Protein AF-A0A9E4RYV0-F1 (afdb_monomer_lite)

Sequence (103 aa):
IFPLIPVRLLIIIGNALGSLAFVGSALYSVWSLWRRDVPRQLTIGVLLIGVGGLVAATAHSIGALGGPGLFRVSELAAISLIFGGYVLSTFFVRSSSMATQPT

pLDDT: mean 78.02, std 8.99, range [49.94, 89.38]

Radius of gyration: 17.99 Å; chains: 1; bounding box: 47×34×50 Å

Foldseek 3Di:
DDDPDDVVVVVVVCLVVVLCVLLVVLVVVLVVCVVPVNDPLQSQLSNLLNVLVNLVSVLVVVVVVDPDPSSVVSNVSSVCSNVSSVVSNVVSVVVVVVVPDDD

Structure (mmCIF, N/CA/C/O backbone):
data_AF-A0A9E4RYV0-F1
#
_entry.id   AF-A0A9E4RYV0-F1
#
loop_
_atom_site.group_PDB
_atom_site.id
_atom_site.type_symbol
_atom_site.label_atom_id
_atom_site.label_alt_id
_atom_site.label_comp_id
_atom_site.label_asym_id
_atom_site.label_entity_id
_atom_site.label_seq_id
_atom_site.pdbx_PDB_ins_code
_atom_site.Cartn_x
_atom_site.Cartn_y
_atom_site.Cartn_z
_atom_site.occupancy
_atom_site.B_iso_or_equiv
_atom_site.auth_seq_id
_atom_site.auth_comp_id
_atom_site.auth_asym_id
_atom_site.auth_atom_id
_atom_site.pdbx_PDB_model_num
ATOM 1 N N . ILE A 1 1 ? 14.965 24.030 -27.527 1.00 49.94 1 ILE A N 1
ATOM 2 C CA . ILE A 1 1 ? 15.899 23.065 -26.898 1.00 49.94 1 ILE A CA 1
ATOM 3 C C . ILE A 1 1 ? 15.430 22.919 -25.460 1.00 49.94 1 ILE A C 1
ATOM 5 O O . ILE A 1 1 ? 15.540 23.883 -24.721 1.00 49.94 1 ILE A O 1
ATOM 9 N N . PHE A 1 2 ? 14.787 21.808 -25.098 1.00 57.91 2 PHE A N 1
ATOM 10 C CA . PHE A 1 2 ? 14.378 21.547 -23.713 1.00 57.91 2 PHE A CA 1
ATOM 11 C C . PHE A 1 2 ? 15.398 20.599 -23.073 1.00 57.91 2 PHE A C 1
ATOM 13 O O . PHE A 1 2 ? 15.355 19.408 -23.374 1.00 57.91 2 PHE A O 1
ATOM 20 N N . PRO A 1 3 ? 16.286 21.069 -22.182 1.00 71.44 3 PRO A N 1
ATOM 21 C CA . PRO A 1 3 ? 16.996 20.178 -21.286 1.00 71.44 3 PRO A CA 1
ATOM 22 C C . PRO A 1 3 ? 16.739 20.649 -19.856 1.00 71.44 3 PRO A C 1
ATOM 24 O O . PRO A 1 3 ? 17.524 21.396 -19.288 1.00 71.44 3 PRO A O 1
ATOM 27 N N . LEU A 1 4 ? 15.604 20.264 -19.279 1.00 62.03 4 LEU A N 1
ATOM 28 C CA . LEU A 1 4 ? 15.269 20.626 -17.898 1.00 62.03 4 LEU A CA 1
ATOM 29 C C . LEU A 1 4 ? 14.792 19.408 -17.113 1.00 62.03 4 LEU A C 1
ATOM 31 O O . LEU A 1 4 ? 13.862 19.515 -16.338 1.00 62.03 4 LEU A O 1
ATOM 35 N N . ILE A 1 5 ? 15.479 18.272 -17.282 1.00 63.12 5 ILE A N 1
ATOM 36 C CA . ILE A 1 5 ? 15.178 16.944 -16.717 1.00 63.12 5 ILE A CA 1
ATOM 37 C C . ILE A 1 5 ? 14.361 16.093 -17.706 1.00 63.12 5 ILE A C 1
ATOM 39 O O . ILE A 1 5 ? 13.247 16.463 -18.079 1.00 63.12 5 ILE A O 1
ATOM 43 N N . PRO A 1 6 ? 14.885 14.936 -18.157 1.00 82.44 6 PRO A N 1
ATOM 44 C CA . PRO A 1 6 ? 14.089 14.011 -18.949 1.00 82.44 6 PRO A CA 1
ATOM 45 C C . PRO A 1 6 ? 12.876 13.584 -18.120 1.00 82.44 6 PRO A C 1
ATOM 47 O O . PRO A 1 6 ? 13.041 13.158 -16.982 1.00 82.44 6 PRO A O 1
ATOM 50 N N . VAL A 1 7 ? 11.665 13.655 -18.685 1.00 79.19 7 VAL A N 1
ATOM 51 C CA . VAL A 1 7 ? 10.397 13.250 -18.030 1.00 79.19 7 VAL A CA 1
ATOM 52 C C . VAL A 1 7 ? 10.521 11.890 -17.331 1.00 79.19 7 VAL A C 1
ATOM 54 O O . VAL A 1 7 ? 9.996 11.681 -16.241 1.00 79.19 7 VAL A O 1
ATOM 57 N N . ARG A 1 8 ? 11.310 10.984 -17.912 1.00 76.81 8 ARG A N 1
ATOM 58 C CA . ARG A 1 8 ? 11.653 9.681 -17.337 1.00 76.81 8 ARG A CA 1
ATOM 59 C C . ARG A 1 8 ? 12.315 9.774 -15.951 1.00 76.81 8 ARG A C 1
ATOM 61 O O . ARG A 1 8 ? 11.982 8.975 -15.087 1.00 76.81 8 ARG A O 1
ATOM 68 N N . LEU A 1 9 ? 13.206 10.736 -15.713 1.00 79.19 9 LEU A N 1
ATOM 69 C CA . LEU A 1 9 ? 13.850 10.943 -14.412 1.00 79.19 9 LEU A CA 1
ATOM 70 C C . LEU A 1 9 ? 12.844 11.429 -13.358 1.00 79.19 9 LEU A C 1
ATOM 72 O O . LEU A 1 9 ? 12.865 10.941 -12.234 1.00 79.19 9 LEU A O 1
ATOM 76 N N . LEU A 1 10 ? 11.926 12.328 -13.733 1.00 82.81 10 LEU A N 1
ATOM 77 C CA . LEU A 1 10 ? 10.849 12.782 -12.846 1.00 82.81 10 LEU A CA 1
ATOM 78 C C . LEU A 1 10 ? 9.943 11.612 -12.433 1.00 82.81 10 LEU A C 1
ATOM 80 O O . LEU A 1 10 ? 9.614 11.478 -11.259 1.00 82.81 10 LEU A O 1
ATOM 84 N N . ILE A 1 11 ? 9.595 10.736 -13.382 1.00 80.56 11 ILE A N 1
ATOM 85 C CA . ILE A 1 11 ? 8.795 9.529 -13.121 1.00 80.56 11 ILE A CA 1
ATOM 86 C C . ILE A 1 11 ? 9.520 8.591 -12.149 1.00 80.56 11 ILE A C 1
ATOM 88 O O . ILE A 1 11 ? 8.900 8.079 -11.217 1.00 80.56 11 ILE A O 1
ATOM 92 N N . ILE A 1 12 ? 10.825 8.370 -12.341 1.00 79.19 12 ILE A N 1
ATOM 93 C CA . ILE A 1 12 ? 11.627 7.497 -11.471 1.00 79.19 12 ILE A CA 1
ATOM 94 C C . ILE A 1 12 ? 11.704 8.073 -10.052 1.00 79.19 12 ILE A C 1
ATOM 96 O O . ILE A 1 12 ? 11.407 7.367 -9.089 1.00 79.19 12 ILE A O 1
ATOM 100 N N . ILE A 1 13 ? 12.054 9.356 -9.914 1.00 83.62 13 ILE A N 1
ATOM 101 C CA . ILE A 1 13 ? 12.167 10.024 -8.609 1.00 83.62 13 ILE A CA 1
ATOM 102 C C . ILE A 1 13 ? 10.805 10.060 -7.907 1.00 83.62 13 ILE A C 1
ATOM 104 O O . ILE A 1 13 ? 10.721 9.747 -6.722 1.00 83.62 13 ILE A O 1
ATOM 108 N N . GLY A 1 14 ? 9.731 10.378 -8.635 1.00 84.38 14 GLY A N 1
ATOM 109 C CA . GLY A 1 14 ? 8.370 10.397 -8.102 1.00 84.38 14 GLY A CA 1
ATOM 110 C C . GLY A 1 14 ? 7.919 9.031 -7.584 1.00 84.38 14 GLY A C 1
ATOM 111 O O . GLY A 1 14 ? 7.391 8.948 -6.478 1.00 84.38 14 GLY A O 1
ATOM 112 N N . ASN A 1 15 ? 8.189 7.949 -8.321 1.00 80.12 15 ASN A N 1
ATOM 113 C CA . ASN A 1 15 ? 7.884 6.590 -7.862 1.00 80.12 15 ASN A CA 1
ATOM 114 C C . ASN A 1 15 ? 8.716 6.185 -6.640 1.00 80.12 15 ASN A C 1
ATOM 116 O O . ASN A 1 15 ? 8.180 5.574 -5.716 1.00 80.12 15 ASN A O 1
ATOM 120 N N . ALA A 1 16 ? 10.003 6.540 -6.602 1.00 79.06 16 ALA A N 1
ATOM 121 C CA . ALA A 1 16 ? 10.869 6.243 -5.464 1.00 79.06 16 ALA A CA 1
ATOM 122 C C . ALA A 1 16 ? 10.409 6.981 -4.196 1.00 79.06 16 ALA A C 1
ATOM 124 O O . ALA A 1 16 ? 10.239 6.361 -3.146 1.00 79.06 16 ALA A O 1
ATOM 125 N N . LEU A 1 17 ? 10.142 8.287 -4.302 1.00 86.19 17 LEU A N 1
ATOM 126 C CA . LEU A 1 17 ? 9.634 9.098 -3.193 1.00 86.19 17 LEU A CA 1
ATOM 127 C C . LEU A 1 17 ? 8.235 8.653 -2.759 1.00 86.19 17 LEU A C 1
ATOM 129 O O . LEU A 1 17 ? 7.988 8.528 -1.563 1.00 86.19 17 LEU A O 1
ATOM 133 N N . GLY A 1 18 ? 7.343 8.363 -3.709 1.00 81.00 18 GLY A N 1
ATOM 134 C CA . GLY A 1 18 ? 6.002 7.848 -3.431 1.00 81.00 18 GLY A CA 1
ATOM 135 C C . GLY A 1 18 ? 6.037 6.501 -2.712 1.00 81.00 18 GLY A C 1
ATOM 136 O O . GLY A 1 18 ? 5.334 6.319 -1.723 1.00 81.00 18 GLY A O 1
ATOM 137 N N . SER A 1 19 ? 6.916 5.591 -3.138 1.00 80.19 19 SER A N 1
ATOM 138 C CA . SER A 1 19 ? 7.111 4.292 -2.484 1.00 80.19 19 SER A CA 1
ATOM 139 C C . SER A 1 19 ? 7.677 4.454 -1.073 1.00 80.19 19 SER A C 1
ATOM 141 O O . SER A 1 19 ? 7.168 3.839 -0.142 1.00 80.19 19 SER A O 1
ATOM 143 N N . LEU A 1 20 ? 8.681 5.317 -0.882 1.00 83.25 20 LEU A N 1
ATOM 144 C CA . LEU A 1 20 ? 9.246 5.605 0.441 1.00 83.25 20 LEU A CA 1
ATOM 145 C C . LEU A 1 20 ? 8.213 6.225 1.385 1.00 83.25 20 LEU A C 1
ATOM 147 O O . LEU A 1 20 ? 8.087 5.784 2.525 1.00 83.25 20 LEU A O 1
ATOM 151 N N . ALA A 1 21 ? 7.452 7.213 0.913 1.00 85.75 21 ALA A N 1
ATOM 152 C CA . ALA A 1 21 ? 6.394 7.843 1.694 1.00 85.75 21 ALA A CA 1
ATOM 153 C C . ALA A 1 21 ? 5.285 6.841 2.042 1.00 85.75 21 ALA A C 1
ATOM 155 O O . ALA A 1 21 ? 4.831 6.787 3.185 1.00 85.75 21 ALA A O 1
ATOM 156 N N . PHE A 1 22 ? 4.883 5.999 1.088 1.00 81.38 22 PHE A N 1
ATOM 157 C CA . PHE A 1 22 ? 3.857 4.986 1.298 1.00 81.38 22 PHE A CA 1
ATOM 158 C C . PHE A 1 22 ? 4.305 3.920 2.305 1.00 81.38 22 PHE A C 1
ATOM 160 O O . PHE A 1 22 ? 3.633 3.701 3.310 1.00 81.38 22 PHE A O 1
ATOM 167 N N . VAL A 1 23 ? 5.475 3.313 2.097 1.00 81.25 23 VAL A N 1
ATOM 168 C CA . VAL A 1 23 ? 6.035 2.294 2.997 1.00 81.25 23 VAL A CA 1
ATOM 169 C C . VAL A 1 23 ? 6.296 2.882 4.381 1.00 81.25 23 VAL A C 1
ATOM 171 O O . VAL A 1 23 ? 5.914 2.279 5.381 1.00 81.25 23 VAL A O 1
ATOM 174 N N . GLY A 1 24 ? 6.880 4.081 4.450 1.00 84.19 24 GLY A N 1
ATOM 175 C CA . GLY A 1 24 ? 7.125 4.789 5.703 1.00 84.19 24 GLY A CA 1
ATOM 176 C C . GLY A 1 24 ? 5.836 5.086 6.468 1.00 84.19 24 GLY A C 1
ATOM 177 O O . GLY A 1 24 ? 5.765 4.823 7.667 1.00 84.19 24 GLY A O 1
ATOM 178 N N . SER A 1 25 ? 4.790 5.559 5.782 1.00 83.56 25 SER A N 1
ATOM 179 C CA . SER A 1 25 ? 3.490 5.830 6.408 1.00 83.56 25 SER A CA 1
ATOM 180 C C . SER A 1 25 ? 2.815 4.558 6.920 1.00 83.56 25 SER A C 1
ATOM 182 O O . SER A 1 25 ? 2.319 4.547 8.046 1.00 83.56 25 SER A O 1
ATOM 184 N N . ALA A 1 26 ? 2.859 3.462 6.159 1.00 82.75 26 ALA A N 1
ATOM 185 C CA . ALA A 1 26 ? 2.305 2.186 6.588 1.00 82.75 26 ALA A CA 1
ATOM 186 C C . ALA A 1 26 ? 3.050 1.616 7.803 1.00 82.75 26 ALA A C 1
ATOM 188 O O . ALA A 1 26 ? 2.419 1.203 8.776 1.00 82.75 26 ALA A O 1
ATOM 189 N N . LEU A 1 27 ? 4.386 1.650 7.783 1.00 83.31 27 LEU A N 1
ATOM 190 C CA . LEU A 1 27 ? 5.217 1.149 8.875 1.00 83.31 27 LEU A CA 1
ATOM 191 C C . LEU A 1 27 ? 5.033 1.984 10.149 1.00 83.31 27 LEU A C 1
ATOM 193 O O . LEU A 1 27 ? 4.865 1.427 11.235 1.00 83.31 27 LEU A O 1
ATOM 197 N N . TYR A 1 28 ? 4.986 3.313 10.012 1.00 86.00 28 TYR A N 1
ATOM 198 C CA . TYR A 1 28 ? 4.689 4.220 11.118 1.00 86.00 28 TYR A CA 1
ATOM 199 C C . TYR A 1 28 ? 3.287 3.980 11.688 1.00 86.00 28 TYR A C 1
ATOM 201 O O . TYR A 1 28 ? 3.112 3.955 12.905 1.00 86.00 28 TYR A O 1
ATOM 209 N N . SER A 1 29 ? 2.293 3.758 10.825 1.00 81.88 29 SER A N 1
ATOM 210 C CA . SER A 1 29 ? 0.915 3.505 11.242 1.00 81.88 29 SER A CA 1
ATOM 211 C C . SER A 1 29 ? 0.799 2.187 12.015 1.00 81.88 29 SER A C 1
ATOM 213 O O . SER A 1 29 ? 0.258 2.173 13.116 1.00 81.88 29 SER A O 1
ATOM 215 N N . VAL A 1 30 ? 1.417 1.101 11.533 1.00 81.69 30 VAL A N 1
ATOM 216 C CA . VAL A 1 30 ? 1.474 -0.184 12.256 1.00 81.69 30 VAL A CA 1
ATOM 217 C C . VAL A 1 30 ? 2.176 -0.036 13.605 1.00 81.69 30 VAL A C 1
ATOM 219 O O . VAL A 1 30 ? 1.663 -0.510 14.617 1.00 81.69 30 VAL A O 1
ATOM 222 N N . TRP A 1 31 ? 3.320 0.651 13.646 1.00 84.56 31 TRP A N 1
ATOM 223 C CA . TRP A 1 31 ? 4.057 0.888 14.887 1.00 84.56 31 TRP A CA 1
ATOM 224 C C . TRP A 1 31 ? 3.249 1.717 15.894 1.00 84.56 31 TRP A C 1
ATOM 226 O O . TRP A 1 31 ? 3.188 1.372 17.073 1.00 84.56 31 TRP A O 1
ATOM 236 N N . SER A 1 32 ? 2.585 2.780 15.433 1.00 86.94 32 SER A N 1
ATOM 237 C CA . SER A 1 32 ? 1.736 3.640 16.264 1.00 86.94 32 SER A CA 1
ATOM 238 C C . SER A 1 32 ? 0.521 2.885 16.813 1.00 86.94 32 SER A C 1
ATOM 240 O O . SER A 1 32 ? 0.206 3.015 17.994 1.00 86.94 32 SER A O 1
ATOM 242 N N . LEU A 1 33 ? -0.132 2.058 15.990 1.00 83.81 33 LEU A N 1
ATOM 243 C CA . LEU A 1 33 ? -1.274 1.232 16.396 1.00 83.81 33 LEU A CA 1
ATOM 244 C C . LEU A 1 33 ? -0.867 0.151 17.397 1.00 83.81 33 LEU A C 1
ATOM 246 O O . LEU A 1 33 ? -1.571 -0.073 18.380 1.00 83.81 33 LEU A O 1
ATOM 250 N N . TRP A 1 34 ? 0.294 -0.472 17.189 1.00 77.94 34 TRP A N 1
ATOM 251 C CA . TRP A 1 34 ? 0.821 -1.479 18.103 1.00 77.94 34 TRP A CA 1
ATOM 252 C C . TRP A 1 34 ? 1.135 -0.903 19.489 1.00 77.94 34 TRP A C 1
ATOM 254 O O . TRP A 1 34 ? 0.944 -1.586 20.489 1.00 77.94 34 TRP A O 1
ATOM 264 N N . ARG A 1 35 ? 1.540 0.371 19.571 1.00 86.12 35 ARG A N 1
ATOM 265 C CA . ARG A 1 35 ? 1.774 1.061 20.850 1.00 86.12 35 ARG A CA 1
ATOM 266 C C . ARG A 1 35 ? 0.509 1.506 21.588 1.00 86.12 35 ARG A C 1
ATOM 268 O O . ARG A 1 35 ? 0.611 1.881 22.750 1.00 86.12 35 ARG A O 1
ATOM 275 N N . ARG A 1 36 ? -0.642 1.562 20.918 1.00 84.50 36 ARG A N 1
ATOM 276 C CA . ARG A 1 36 ? -1.874 2.181 21.441 1.00 84.50 36 ARG A CA 1
ATOM 277 C C . ARG A 1 36 ? -2.941 1.155 21.845 1.00 84.50 36 ARG A C 1
ATOM 279 O O . ARG A 1 36 ? -4.101 1.534 21.960 1.00 84.50 36 ARG A O 1
ATOM 286 N N . ASP A 1 37 ? -2.567 -0.121 21.996 1.00 77.50 37 ASP A N 1
ATOM 287 C CA . ASP A 1 37 ? -3.481 -1.248 22.272 1.00 77.50 37 ASP A CA 1
ATOM 288 C C . ASP A 1 37 ? -4.705 -1.272 21.341 1.00 77.50 37 ASP A C 1
ATOM 290 O O . ASP A 1 37 ? -5.813 -1.675 21.702 1.00 77.50 37 ASP A O 1
ATOM 294 N N . VAL A 1 38 ? -4.508 -0.822 20.097 1.00 81.12 38 VAL A N 1
ATOM 295 C CA . VAL A 1 38 ? -5.579 -0.813 19.108 1.00 81.12 38 VAL A CA 1
ATOM 296 C C . VAL A 1 38 ? -5.812 -2.255 18.657 1.00 81.12 38 VAL A C 1
ATOM 298 O O . VAL A 1 38 ? -4.853 -3.002 18.437 1.00 81.12 38 VAL A O 1
ATOM 301 N N . PRO A 1 39 ? -7.072 -2.679 18.509 1.00 82.19 39 PRO A N 1
ATOM 302 C CA . PRO A 1 39 ? -7.420 -4.046 18.167 1.00 82.19 39 PRO A CA 1
ATOM 303 C C . PRO A 1 39 ? -6.693 -4.563 16.937 1.00 82.19 39 PRO A C 1
ATOM 305 O O . PRO A 1 39 ? -6.568 -3.909 15.897 1.00 82.19 39 PRO A O 1
ATOM 308 N N . ARG A 1 40 ? -6.255 -5.812 17.079 1.00 81.25 40 ARG A N 1
ATOM 309 C CA . ARG A 1 40 ? -5.345 -6.493 16.164 1.00 81.25 40 ARG A CA 1
ATOM 310 C C . ARG A 1 40 ? -5.863 -6.533 14.724 1.00 81.25 40 ARG A C 1
ATOM 312 O O . ARG A 1 40 ? -5.049 -6.438 13.812 1.00 81.25 40 ARG A O 1
ATOM 319 N N . GLN A 1 41 ? -7.181 -6.606 14.501 1.00 82.19 41 GLN A N 1
ATOM 320 C CA . GLN A 1 41 ? -7.774 -6.511 13.159 1.00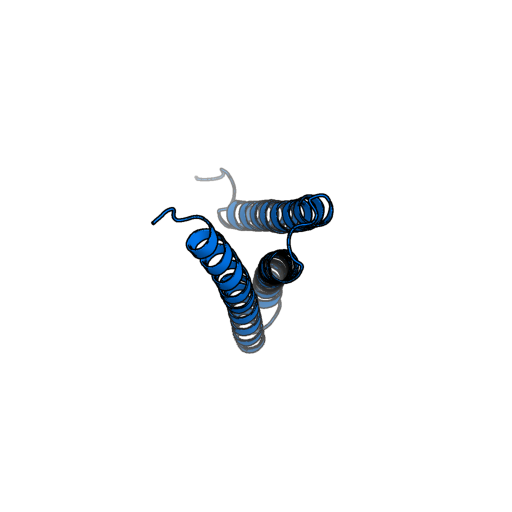 82.19 41 GLN A CA 1
ATOM 321 C C . GLN A 1 41 ? -7.413 -5.209 12.431 1.00 82.19 41 GLN A C 1
ATOM 323 O O . GLN A 1 41 ? -7.094 -5.262 11.246 1.00 82.19 41 GLN A O 1
ATOM 328 N N . LEU A 1 42 ? -7.428 -4.057 13.111 1.00 82.62 42 LEU A N 1
ATOM 329 C CA . LEU A 1 42 ? -7.131 -2.775 12.470 1.00 82.62 42 LEU A CA 1
ATOM 330 C C . LEU A 1 42 ? -5.642 -2.676 12.117 1.00 82.62 42 LEU A C 1
ATOM 332 O O . LEU A 1 42 ? -5.288 -2.292 11.004 1.00 82.62 42 LEU A O 1
ATOM 336 N N . THR A 1 43 ? -4.773 -3.121 13.027 1.00 85.75 43 THR A N 1
ATOM 337 C CA . THR A 1 43 ? -3.323 -3.198 12.797 1.00 85.75 43 THR A CA 1
ATOM 338 C C . THR A 1 43 ? -2.984 -4.134 11.638 1.00 85.75 43 THR A C 1
ATOM 340 O O . THR A 1 43 ? -2.183 -3.775 10.779 1.00 85.75 43 THR A O 1
ATOM 343 N N . ILE A 1 44 ? -3.630 -5.305 11.562 1.00 86.00 44 ILE A N 1
ATOM 344 C CA . ILE A 1 44 ? -3.470 -6.246 10.445 1.00 86.00 44 ILE A CA 1
ATOM 345 C C . ILE A 1 44 ? -3.988 -5.621 9.142 1.00 86.00 44 ILE A C 1
ATOM 347 O O . ILE A 1 44 ? -3.308 -5.710 8.126 1.00 86.00 44 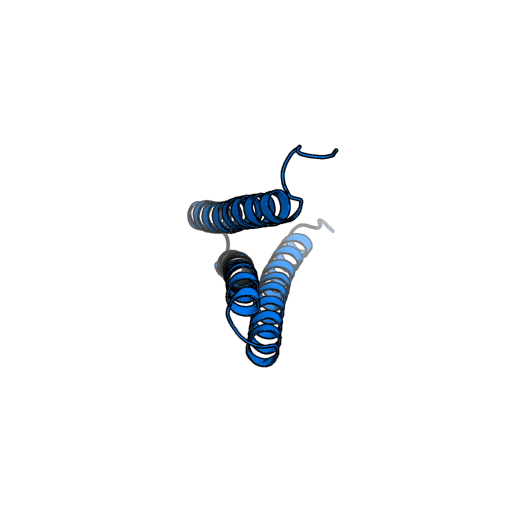ILE A O 1
ATOM 351 N N . GLY A 1 45 ? -5.137 -4.940 9.155 1.00 84.69 45 GLY A N 1
ATOM 352 C CA . GLY A 1 45 ? -5.685 -4.276 7.968 1.00 84.69 45 GLY A CA 1
ATOM 353 C C . GLY A 1 45 ? -4.748 -3.206 7.404 1.00 84.69 45 GLY A C 1
ATOM 354 O O . GLY A 1 45 ? -4.446 -3.206 6.212 1.00 84.69 45 GLY A O 1
ATOM 355 N N . VAL A 1 46 ? -4.211 -2.342 8.267 1.00 84.75 46 VAL A N 1
ATOM 356 C CA . VAL A 1 46 ? -3.238 -1.308 7.878 1.00 84.75 46 VAL A CA 1
ATOM 357 C C . VAL A 1 46 ? -1.920 -1.921 7.399 1.00 84.75 46 VAL A C 1
ATOM 359 O O . VAL A 1 46 ? -1.347 -1.450 6.416 1.00 84.75 46 VAL A O 1
ATOM 362 N N . LEU A 1 47 ? -1.468 -3.009 8.030 1.00 85.12 47 LEU A N 1
ATOM 363 C CA . LEU A 1 47 ? -0.307 -3.766 7.569 1.00 85.12 47 LEU A CA 1
ATOM 364 C C . LEU A 1 47 ? -0.538 -4.341 6.162 1.00 85.12 47 LEU A C 1
ATOM 366 O O . LEU A 1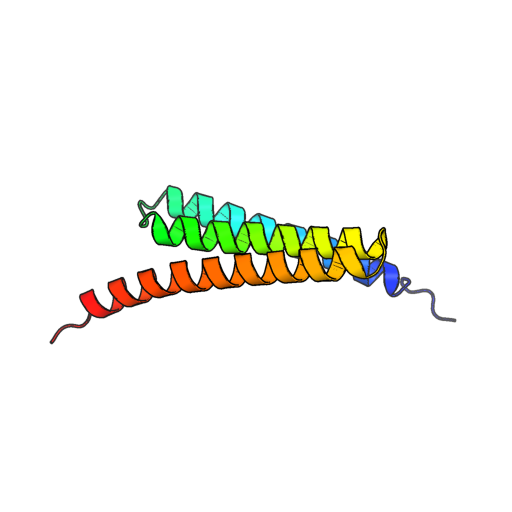 47 ? 0.338 -4.210 5.313 1.00 85.12 47 LEU A O 1
ATOM 370 N N . LEU A 1 48 ? -1.713 -4.921 5.887 1.00 84.69 48 LEU A N 1
ATOM 371 C CA . LEU A 1 48 ? -2.065 -5.452 4.563 1.00 84.69 48 LEU A CA 1
ATOM 372 C C . LEU A 1 48 ? -2.066 -4.362 3.486 1.00 84.69 48 LEU A C 1
ATOM 374 O O . LEU A 1 48 ? -1.560 -4.600 2.393 1.00 84.69 48 LEU A O 1
ATOM 378 N N . ILE A 1 49 ? -2.575 -3.165 3.797 1.00 85.62 49 ILE A N 1
ATOM 379 C CA . ILE A 1 49 ? -2.524 -2.013 2.883 1.00 85.62 49 ILE A CA 1
ATOM 380 C C . ILE A 1 49 ? -1.067 -1.643 2.584 1.00 85.62 49 ILE A C 1
ATOM 382 O O . ILE A 1 49 ? -0.693 -1.492 1.421 1.00 85.62 49 ILE A O 1
ATOM 386 N N . GLY A 1 50 ? -0.231 -1.561 3.622 1.00 84.62 50 GLY A N 1
ATOM 387 C CA . GLY A 1 50 ? 1.198 -1.282 3.489 1.00 84.62 50 GLY A CA 1
ATOM 388 C C . GLY A 1 50 ? 1.945 -2.302 2.633 1.00 84.62 50 GLY A C 1
ATOM 389 O O . GLY A 1 50 ? 2.680 -1.936 1.717 1.00 84.62 50 GLY A O 1
ATOM 390 N N . VAL A 1 51 ? 1.729 -3.590 2.900 1.00 84.38 51 VAL A N 1
ATOM 391 C CA . VAL A 1 51 ? 2.333 -4.683 2.128 1.00 84.38 51 VAL A CA 1
ATOM 392 C C . VAL A 1 51 ? 1.822 -4.662 0.688 1.00 84.38 51 VAL A C 1
ATOM 394 O O . VAL A 1 51 ? 2.618 -4.767 -0.238 1.00 84.38 51 VAL A O 1
ATOM 397 N N . GLY A 1 52 ? 0.522 -4.453 0.477 1.00 84.81 52 GLY A N 1
ATOM 398 C CA . GLY A 1 52 ? -0.074 -4.382 -0.853 1.00 84.81 52 GLY A CA 1
ATOM 399 C C . GLY A 1 52 ? 0.493 -3.254 -1.715 1.00 84.81 52 GLY A C 1
ATOM 400 O O . GLY A 1 52 ? 0.814 -3.484 -2.878 1.00 84.81 52 GLY A O 1
ATOM 401 N N . GLY A 1 53 ? 0.712 -2.059 -1.160 1.00 82.94 53 GLY A N 1
ATOM 402 C CA . GLY A 1 53 ? 1.355 -0.987 -1.928 1.00 82.94 53 GLY A CA 1
ATOM 403 C C . GLY A 1 53 ? 2.869 -1.163 -2.105 1.00 82.94 53 GLY A C 1
ATOM 404 O O . GLY A 1 53 ? 3.404 -0.720 -3.118 1.00 82.94 53 GLY A O 1
ATOM 405 N N . LEU A 1 54 ? 3.562 -1.891 -1.220 1.00 81.88 54 LEU A N 1
ATOM 406 C CA . LEU A 1 54 ? 4.942 -2.327 -1.485 1.00 81.88 54 LEU A CA 1
ATOM 407 C C . LEU A 1 54 ? 4.990 -3.335 -2.649 1.00 81.88 54 LEU A C 1
ATOM 409 O O . LEU A 1 54 ? 5.866 -3.258 -3.515 1.00 81.88 54 LEU A O 1
ATOM 413 N N . VAL A 1 55 ? 4.015 -4.246 -2.718 1.00 82.06 55 VAL A N 1
ATOM 414 C CA . VAL A 1 55 ? 3.842 -5.147 -3.865 1.00 82.06 55 VAL A CA 1
ATOM 415 C C . VAL A 1 55 ? 3.526 -4.347 -5.132 1.00 82.06 55 VAL A C 1
ATOM 417 O O . VAL A 1 55 ? 4.114 -4.632 -6.166 1.00 82.06 55 VAL A O 1
ATOM 420 N N . ALA A 1 56 ? 2.711 -3.288 -5.068 1.00 81.69 56 ALA A N 1
ATOM 421 C CA . ALA A 1 56 ? 2.460 -2.406 -6.217 1.00 81.69 56 ALA A CA 1
ATOM 422 C C . ALA A 1 56 ? 3.740 -1.701 -6.710 1.00 81.69 56 ALA A C 1
ATOM 424 O O . ALA A 1 56 ? 4.024 -1.670 -7.907 1.00 81.69 56 ALA A O 1
ATOM 425 N N . ALA A 1 57 ? 4.543 -1.164 -5.787 1.00 79.94 57 ALA A N 1
ATOM 426 C CA . ALA A 1 57 ? 5.800 -0.488 -6.109 1.00 79.94 57 ALA A CA 1
ATOM 427 C C . ALA A 1 57 ? 6.826 -1.440 -6.753 1.00 79.94 57 ALA A C 1
ATOM 429 O O . ALA A 1 57 ? 7.509 -1.093 -7.725 1.00 79.94 57 ALA A O 1
ATOM 430 N N . THR A 1 58 ? 6.916 -2.670 -6.241 1.00 74.81 58 THR A N 1
ATOM 431 C CA . THR A 1 58 ? 7.792 -3.706 -6.807 1.00 74.81 58 THR A CA 1
ATOM 432 C C . THR A 1 58 ? 7.256 -4.249 -8.133 1.00 74.81 58 THR A C 1
ATOM 434 O O . THR A 1 58 ? 8.040 -4.393 -9.066 1.00 74.81 58 THR A O 1
ATOM 437 N N . ALA A 1 59 ? 5.941 -4.446 -8.279 1.00 76.50 59 ALA A N 1
ATOM 438 C CA . ALA A 1 59 ? 5.273 -4.796 -9.537 1.00 76.50 59 ALA A CA 1
ATOM 439 C C . ALA A 1 59 ? 5.603 -3.798 -10.651 1.00 76.50 59 ALA A C 1
ATOM 441 O O . ALA A 1 59 ? 5.969 -4.197 -11.755 1.00 76.50 59 ALA A O 1
ATOM 442 N N . HIS A 1 60 ? 5.553 -2.499 -10.344 1.00 70.75 60 HIS A N 1
ATOM 443 C CA . HIS A 1 60 ? 5.910 -1.440 -11.284 1.00 70.75 60 HIS A CA 1
ATOM 444 C C . HIS A 1 60 ? 7.383 -1.509 -11.714 1.00 70.75 60 HIS A C 1
ATOM 446 O O . HIS A 1 60 ? 7.704 -1.352 -12.892 1.00 70.75 60 HIS A O 1
ATOM 452 N N . SER A 1 61 ? 8.275 -1.830 -10.775 1.00 68.56 61 SER A N 1
ATOM 453 C CA . SER A 1 61 ? 9.707 -2.004 -11.048 1.00 68.56 61 SER A CA 1
ATOM 454 C C . SER A 1 61 ? 9.987 -3.267 -11.876 1.00 68.56 61 SER A C 1
ATOM 456 O O . SER A 1 61 ? 10.827 -3.248 -12.772 1.00 68.56 61 SER A O 1
ATOM 458 N N . ILE A 1 62 ? 9.245 -4.351 -11.629 1.00 64.12 62 ILE A N 1
ATOM 459 C CA . ILE A 1 62 ? 9.334 -5.610 -12.380 1.00 64.12 62 ILE A CA 1
ATOM 460 C C . ILE A 1 62 ? 8.734 -5.453 -13.777 1.00 64.12 62 ILE A C 1
ATOM 462 O O . ILE A 1 62 ? 9.320 -5.953 -14.724 1.00 64.12 62 ILE A O 1
ATOM 466 N N . GLY A 1 63 ? 7.630 -4.723 -13.954 1.00 60.06 63 GLY A N 1
ATOM 467 C CA . GLY A 1 63 ? 7.065 -4.423 -15.277 1.00 60.06 63 GLY A CA 1
ATOM 468 C C . GLY A 1 63 ? 7.988 -3.579 -16.161 1.00 60.06 63 GLY A C 1
ATOM 469 O O . GLY A 1 63 ? 7.895 -3.639 -17.384 1.00 60.06 63 GLY A O 1
ATOM 470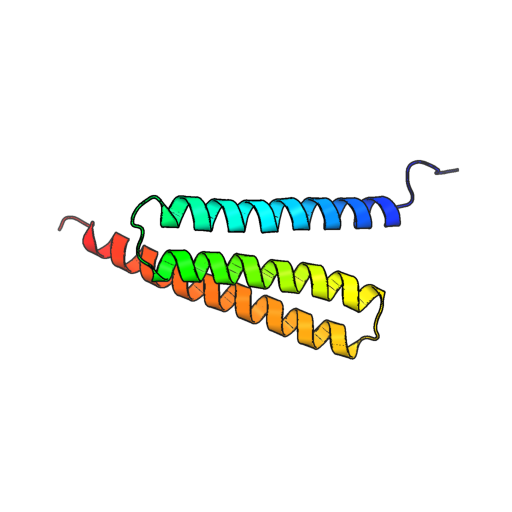 N N . ALA A 1 64 ? 8.921 -2.836 -15.559 1.00 60.25 64 ALA A N 1
ATOM 471 C CA . ALA A 1 64 ? 9.983 -2.146 -16.287 1.00 60.25 64 ALA A CA 1
ATOM 472 C C . ALA A 1 64 ? 11.131 -3.081 -16.736 1.00 60.25 64 ALA A C 1
ATOM 474 O O . ALA A 1 64 ? 11.872 -2.718 -17.648 1.00 60.25 64 ALA A O 1
ATOM 475 N N . LEU A 1 65 ? 11.279 -4.261 -16.115 1.00 56.50 65 LEU A N 1
ATOM 476 C CA . LEU A 1 65 ? 12.358 -5.241 -16.349 1.00 56.50 65 LEU A CA 1
ATOM 477 C C . LEU A 1 65 ? 11.880 -6.551 -17.011 1.00 56.50 65 LEU A C 1
ATOM 479 O O . LEU A 1 65 ? 12.684 -7.272 -17.595 1.00 56.50 65 LEU A O 1
ATOM 483 N N . GLY A 1 66 ? 10.591 -6.876 -16.921 1.00 54.09 66 GLY A N 1
ATOM 484 C CA . GLY A 1 66 ? 9.986 -8.144 -17.319 1.00 54.09 66 GLY A CA 1
ATOM 485 C C . GLY A 1 66 ? 8.688 -7.935 -18.098 1.00 54.09 66 GLY A C 1
ATOM 486 O O . GLY A 1 66 ? 7.961 -6.968 -17.887 1.00 54.09 66 GLY A O 1
ATOM 487 N N . GLY A 1 67 ? 8.415 -8.843 -19.037 1.00 64.81 67 GLY A N 1
ATOM 488 C CA . GLY A 1 67 ? 7.325 -8.713 -20.007 1.00 64.81 67 GLY A CA 1
ATOM 489 C C . GLY A 1 67 ? 5.902 -8.612 -19.413 1.00 64.81 67 GLY A C 1
ATOM 490 O O . GLY A 1 67 ? 5.688 -8.860 -18.224 1.00 64.81 67 GLY A O 1
ATOM 491 N N . PRO A 1 68 ? 4.887 -8.323 -20.256 1.00 67.06 68 PRO A N 1
ATOM 492 C CA . PRO A 1 68 ? 3.547 -7.873 -19.840 1.00 67.06 68 PRO A CA 1
ATOM 493 C C . PRO A 1 68 ? 2.768 -8.801 -18.890 1.00 67.06 68 PRO A C 1
ATOM 495 O O . PRO A 1 68 ? 1.817 -8.360 -18.247 1.00 67.06 68 PRO A O 1
ATOM 498 N N . GLY A 1 69 ? 3.123 -10.088 -18.820 1.00 66.56 69 GLY A N 1
ATOM 499 C CA . GLY A 1 69 ? 2.418 -11.091 -18.015 1.00 66.56 69 GLY A CA 1
ATOM 500 C C . GLY A 1 69 ? 2.661 -10.965 -16.508 1.00 66.56 69 GLY A C 1
ATOM 501 O O . GLY A 1 69 ? 1.701 -10.933 -15.741 1.00 66.56 69 GLY A O 1
ATOM 502 N N . LEU A 1 70 ? 3.925 -10.843 -16.077 1.00 63.75 70 LEU A N 1
ATOM 503 C CA . LEU A 1 70 ? 4.272 -10.738 -14.647 1.00 63.75 70 LEU A CA 1
ATOM 504 C C . LEU A 1 70 ? 3.739 -9.442 -14.024 1.00 63.75 70 LEU A C 1
ATOM 506 O O . LEU A 1 70 ? 3.319 -9.432 -12.866 1.00 63.75 70 LEU A O 1
ATOM 510 N N . PHE A 1 71 ? 3.712 -8.365 -14.810 1.00 70.50 71 PHE A N 1
ATOM 511 C CA . PHE A 1 71 ? 3.167 -7.076 -14.397 1.00 70.50 71 PHE A CA 1
ATOM 512 C C . PHE A 1 71 ? 1.687 -7.182 -13.996 1.00 70.50 71 PHE A C 1
ATOM 514 O O . PHE A 1 71 ? 1.306 -6.767 -12.909 1.00 70.50 71 PHE A O 1
ATOM 521 N N . ARG A 1 72 ? 0.859 -7.847 -14.811 1.00 76.31 72 ARG A N 1
ATOM 522 C CA . ARG A 1 72 ? -0.583 -7.989 -14.538 1.00 76.31 72 ARG A CA 1
ATOM 523 C C . ARG A 1 72 ? -0.881 -8.807 -13.283 1.00 76.31 72 ARG A C 1
ATOM 525 O O . ARG A 1 72 ? -1.778 -8.460 -12.522 1.00 76.31 72 ARG A O 1
ATOM 532 N N .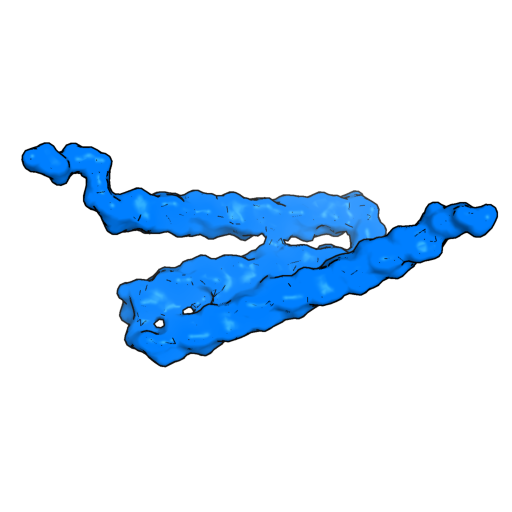 VAL A 1 73 ? -0.139 -9.893 -13.062 1.00 80.31 73 VAL A N 1
ATOM 533 C CA . VAL A 1 73 ? -0.343 -10.764 -11.890 1.00 80.31 73 VAL A CA 1
ATOM 534 C C . VAL A 1 73 ? 0.061 -10.050 -10.601 1.00 80.31 73 VAL A C 1
ATOM 536 O O . VAL A 1 73 ? -0.647 -10.129 -9.599 1.00 80.31 73 VAL A O 1
ATOM 539 N N . SER A 1 74 ? 1.181 -9.329 -10.629 1.00 75.69 74 SER A N 1
ATOM 540 C CA . SER A 1 74 ? 1.667 -8.582 -9.467 1.00 75.69 74 SER A CA 1
ATOM 541 C C . SER A 1 74 ? 0.790 -7.366 -9.142 1.00 75.69 74 SER A C 1
ATOM 543 O O . SER A 1 74 ? 0.543 -7.093 -7.969 1.00 75.69 74 SER A O 1
ATOM 545 N N . GLU A 1 75 ? 0.219 -6.707 -10.152 1.00 81.06 75 GLU A N 1
ATOM 546 C CA . GLU A 1 75 ? -0.772 -5.643 -9.967 1.00 81.06 75 GLU A CA 1
ATOM 547 C C . GLU A 1 75 ? -2.079 -6.174 -9.350 1.00 81.06 75 GLU A C 1
ATOM 549 O O . GLU A 1 75 ? -2.583 -5.608 -8.379 1.00 81.06 75 GLU A O 1
ATOM 554 N N . LEU A 1 76 ? -2.582 -7.321 -9.825 1.00 84.56 76 LEU A N 1
ATOM 555 C CA . LEU A 1 76 ? -3.750 -7.983 -9.234 1.00 84.56 76 LEU A CA 1
ATOM 556 C C . LEU A 1 76 ? -3.507 -8.351 -7.761 1.00 84.56 76 LEU A C 1
ATOM 558 O O . LEU A 1 76 ? -4.375 -8.137 -6.910 1.00 84.56 76 LEU A O 1
ATOM 562 N N . ALA A 1 77 ? -2.323 -8.887 -7.450 1.00 81.50 77 ALA A N 1
ATOM 563 C CA . ALA A 1 77 ? -1.936 -9.229 -6.086 1.00 81.50 77 ALA A CA 1
ATOM 564 C C . ALA A 1 77 ? -1.881 -7.983 -5.188 1.00 81.50 77 ALA A C 1
ATOM 566 O O . ALA A 1 77 ? -2.427 -7.996 -4.085 1.00 81.50 77 ALA A O 1
ATOM 567 N N . ALA A 1 78 ? -1.289 -6.890 -5.678 1.00 84.56 78 ALA A N 1
ATOM 568 C CA . ALA A 1 78 ? -1.235 -5.622 -4.961 1.00 84.56 78 ALA A CA 1
ATOM 569 C C . ALA A 1 78 ? -2.636 -5.076 -4.648 1.00 84.56 78 ALA A C 1
ATOM 571 O O . ALA A 1 78 ? -2.937 -4.778 -3.492 1.00 84.56 78 ALA A O 1
ATOM 572 N N . ILE A 1 79 ? -3.513 -5.005 -5.655 1.00 86.75 79 ILE A N 1
ATOM 573 C CA . ILE A 1 79 ? -4.891 -4.521 -5.497 1.00 86.75 79 ILE A CA 1
ATOM 574 C C . ILE A 1 79 ? -5.652 -5.390 -4.493 1.00 86.75 79 ILE A C 1
ATOM 576 O O . ILE A 1 79 ? -6.324 -4.859 -3.610 1.00 86.75 79 ILE A O 1
ATOM 580 N N . SER A 1 80 ? -5.508 -6.714 -4.579 1.00 89.38 80 SER A N 1
ATOM 581 C CA . SER A 1 80 ? -6.176 -7.654 -3.671 1.00 89.38 80 SER A CA 1
ATOM 582 C C . SER A 1 80 ? -5.734 -7.462 -2.217 1.00 89.38 80 SER A C 1
ATOM 584 O O . SER A 1 80 ? -6.568 -7.472 -1.312 1.00 89.38 80 SER A O 1
ATOM 586 N N . LEU A 1 81 ? -4.437 -7.236 -1.983 1.00 85.12 81 LEU A N 1
ATOM 587 C CA . LEU A 1 81 ? -3.887 -6.971 -0.650 1.00 85.12 81 LEU A CA 1
ATOM 588 C C . LEU A 1 81 ? -4.366 -5.629 -0.084 1.00 85.12 81 LEU A C 1
ATOM 590 O O . LEU A 1 81 ? -4.812 -5.573 1.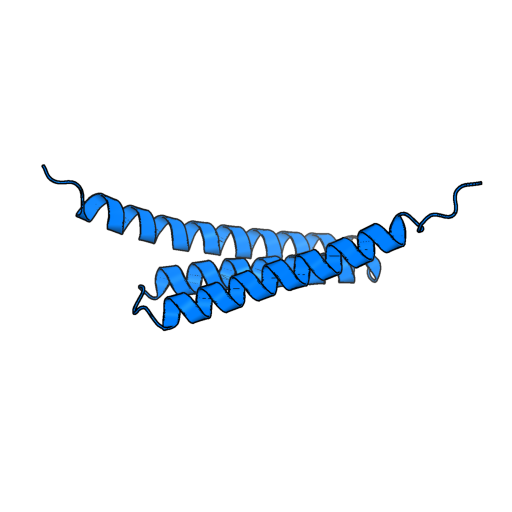063 1.00 85.12 81 LEU A O 1
ATOM 594 N N . ILE A 1 82 ? -4.322 -4.566 -0.894 1.00 87.44 82 ILE A N 1
ATOM 595 C CA . ILE A 1 82 ? -4.787 -3.231 -0.492 1.00 87.44 82 ILE A CA 1
ATOM 596 C C . ILE A 1 82 ? -6.280 -3.275 -0.162 1.00 87.44 82 ILE A C 1
ATOM 598 O O . ILE A 1 82 ? -6.697 -2.809 0.899 1.00 87.44 82 ILE A O 1
ATOM 602 N N . PHE A 1 83 ? -7.082 -3.871 -1.044 1.00 89.00 83 PHE A N 1
ATOM 603 C CA . PHE A 1 83 ? -8.524 -3.971 -0.862 1.00 89.00 83 PHE A CA 1
ATOM 604 C C . PHE A 1 83 ? -8.885 -4.824 0.358 1.00 89.00 83 PHE A C 1
ATOM 606 O O . PHE A 1 83 ? -9.690 -4.399 1.185 1.00 89.00 83 PHE A O 1
ATOM 613 N N . GLY A 1 84 ? -8.245 -5.984 0.534 1.00 89.06 84 GLY A N 1
ATOM 614 C CA . GLY A 1 84 ? -8.454 -6.835 1.707 1.00 89.06 84 GLY A CA 1
ATOM 615 C C . GLY A 1 84 ? -8.111 -6.124 3.019 1.00 89.06 84 GLY A C 1
ATOM 616 O O . GLY A 1 84 ? -8.881 -6.185 3.979 1.00 89.06 84 GLY A O 1
ATOM 617 N N . GLY A 1 85 ? -7.000 -5.382 3.050 1.00 85.44 85 GLY A N 1
ATOM 618 C CA . GLY A 1 85 ? -6.617 -4.578 4.209 1.00 85.44 85 GLY A CA 1
ATOM 619 C C . GLY A 1 85 ? -7.596 -3.436 4.510 1.00 85.44 85 GLY A C 1
ATOM 620 O O . GLY A 1 85 ? -7.937 -3.206 5.673 1.00 85.44 85 GLY A O 1
ATOM 621 N N . TYR A 1 86 ? -8.115 -2.770 3.472 1.00 87.19 86 TYR A N 1
ATOM 622 C CA . TYR A 1 86 ? -9.152 -1.740 3.600 1.00 87.19 86 TYR A CA 1
ATOM 623 C C . TYR A 1 86 ? -10.454 -2.303 4.177 1.00 87.19 86 TYR A C 1
ATOM 625 O O . TYR A 1 86 ? -10.999 -1.750 5.134 1.00 87.19 86 TYR A O 1
ATOM 633 N N . VAL A 1 87 ? -10.932 -3.429 3.646 1.00 88.31 87 VAL A N 1
ATOM 634 C CA . VAL A 1 87 ? -12.145 -4.100 4.128 1.00 88.31 87 VAL A CA 1
ATOM 635 C C . VAL A 1 87 ? -11.995 -4.494 5.602 1.00 88.31 87 VAL A C 1
ATOM 637 O O . VAL A 1 87 ? -12.861 -4.192 6.421 1.00 88.31 87 VAL A O 1
ATOM 640 N N . LEU A 1 88 ? -10.861 -5.089 5.980 1.00 85.25 88 LEU A N 1
ATOM 641 C CA . LEU A 1 88 ? -10.610 -5.492 7.365 1.00 85.25 88 LEU A CA 1
ATOM 642 C C . LEU A 1 88 ? -10.560 -4.295 8.331 1.00 85.25 88 LEU A C 1
ATOM 644 O O . LEU A 1 88 ? -11.117 -4.355 9.428 1.00 85.25 88 LEU A O 1
ATOM 648 N N . SER A 1 89 ? -9.921 -3.201 7.915 1.00 82.00 89 SER A N 1
ATOM 649 C CA . SER A 1 89 ? -9.820 -1.978 8.716 1.00 82.00 89 SER A CA 1
ATOM 650 C C . SER A 1 89 ? -11.181 -1.285 8.882 1.00 82.00 89 SER A C 1
ATOM 652 O O . SER A 1 89 ? -11.559 -0.887 9.986 1.00 82.00 89 SER A O 1
ATOM 654 N N . THR A 1 90 ? -11.971 -1.199 7.808 1.00 84.94 90 THR A N 1
ATOM 655 C CA . THR A 1 90 ? -13.281 -0.526 7.819 1.00 84.94 90 THR A CA 1
ATOM 656 C C . THR A 1 90 ? -14.331 -1.256 8.649 1.00 84.94 90 THR A C 1
ATOM 658 O O . THR A 1 90 ? -15.085 -0.596 9.370 1.00 84.94 90 THR A O 1
ATOM 661 N N . PHE A 1 91 ? -14.360 -2.594 8.619 1.00 82.62 91 PHE A N 1
ATOM 662 C CA . PHE A 1 91 ? -15.255 -3.370 9.482 1.00 82.62 91 PHE A CA 1
ATOM 663 C C . PHE A 1 91 ? -15.026 -3.067 10.964 1.00 82.62 91 PHE A C 1
ATOM 665 O O . PHE A 1 91 ? -15.989 -2.893 11.708 1.00 82.62 91 PHE A O 1
ATOM 672 N N . PHE A 1 92 ? -13.768 -2.934 11.391 1.00 76.06 92 PHE A N 1
ATOM 673 C CA . PHE A 1 92 ? -13.460 -2.617 12.781 1.00 76.06 92 PHE A CA 1
ATOM 674 C C . PHE A 1 92 ? -13.903 -1.195 13.181 1.00 76.06 92 PHE A C 1
ATOM 676 O O . PHE A 1 92 ? -14.535 -1.004 14.227 1.00 76.06 92 PHE A O 1
ATOM 683 N N . VAL A 1 93 ? -13.598 -0.190 12.350 1.00 78.75 93 VAL A N 1
ATOM 684 C CA . VAL A 1 93 ? -13.977 1.209 12.627 1.00 78.75 93 VAL A CA 1
ATOM 685 C C . VAL A 1 93 ? -15.495 1.342 12.761 1.00 78.75 93 VAL A C 1
ATOM 687 O O . VAL A 1 93 ? -15.982 1.980 13.697 1.00 78.75 93 VAL A O 1
ATOM 690 N N . ARG A 1 94 ? -16.257 0.682 11.878 1.00 75.88 94 ARG A N 1
ATOM 691 C CA . ARG A 1 94 ? -17.724 0.693 11.924 1.00 75.88 94 ARG A CA 1
ATOM 692 C C . ARG A 1 94 ? -18.267 0.100 13.228 1.00 75.88 94 ARG A C 1
ATOM 694 O O . ARG A 1 94 ? -19.114 0.738 13.853 1.00 75.88 94 ARG A O 1
ATOM 701 N N . SER A 1 95 ? -17.760 -1.049 13.672 1.00 72.25 95 SER A N 1
ATOM 702 C CA . SER A 1 95 ? -18.191 -1.680 14.930 1.00 72.25 95 SER A CA 1
ATOM 703 C C . SER A 1 95 ? -17.979 -0.773 16.146 1.00 72.25 95 SER A C 1
ATOM 705 O O . SER A 1 95 ? -18.829 -0.706 17.029 1.00 72.25 95 SER A O 1
ATOM 707 N N . SER A 1 96 ? -16.882 -0.015 16.158 1.00 67.69 96 SER A N 1
ATOM 708 C CA . SER A 1 96 ? -16.566 0.932 17.237 1.00 67.69 96 SER A CA 1
ATOM 709 C C . SER A 1 96 ? -17.502 2.150 17.249 1.00 67.69 96 SER A C 1
ATOM 711 O O . SER A 1 96 ? -17.902 2.620 18.313 1.00 67.69 96 SER A O 1
ATOM 713 N N . SER A 1 97 ? -17.891 2.643 16.065 1.00 68.19 97 SER A N 1
ATOM 714 C CA . SER A 1 97 ? -18.803 3.791 15.921 1.00 68.19 97 SER A CA 1
ATOM 715 C C . SER A 1 97 ? -20.254 3.487 16.314 1.00 68.19 97 SER A C 1
ATOM 717 O O . SER A 1 97 ? -20.946 4.355 16.837 1.00 68.19 97 SER A O 1
ATOM 719 N N . MET A 1 98 ? -20.718 2.249 16.106 1.00 68.81 98 MET A N 1
ATOM 720 C CA . MET A 1 98 ? -22.065 1.830 16.519 1.00 68.81 98 MET A CA 1
ATOM 721 C C . MET A 1 98 ? -22.175 1.653 18.039 1.00 68.81 98 MET A C 1
ATOM 723 O O . MET A 1 98 ? -23.240 1.883 18.598 1.00 68.81 98 MET A O 1
ATOM 727 N N . ALA A 1 99 ? -21.078 1.308 18.718 1.00 65.19 99 ALA A N 1
ATOM 728 C CA . ALA A 1 99 ? -21.039 1.171 20.175 1.00 65.19 99 ALA A CA 1
ATOM 729 C C . ALA A 1 99 ? -21.054 2.515 20.934 1.00 65.19 99 ALA A C 1
ATOM 731 O O . ALA A 1 99 ? -21.223 2.524 22.149 1.00 65.19 99 ALA A O 1
ATOM 732 N N . THR A 1 100 ? -20.851 3.642 20.242 1.00 67.75 100 THR A N 1
ATOM 733 C CA . THR A 1 100 ? -20.703 4.979 20.847 1.00 67.75 100 THR A CA 1
ATOM 734 C C . THR A 1 100 ? -21.848 5.945 20.527 1.00 67.75 100 THR A C 1
ATOM 736 O O . THR A 1 100 ? -21.785 7.093 20.955 1.00 67.75 100 THR A O 1
ATOM 739 N N . GLN A 1 101 ? -22.905 5.513 19.824 1.00 59.84 101 GLN A N 1
ATOM 740 C CA . GLN A 1 101 ? -24.116 6.328 19.650 1.00 59.84 101 GLN A CA 1
ATOM 741 C C . GLN A 1 101 ? -24.986 6.268 20.919 1.00 59.84 101 GLN A C 1
ATOM 743 O O . GLN A 1 101 ? -25.501 5.192 21.229 1.00 59.84 101 GLN A O 1
ATOM 748 N N . PRO A 1 102 ? -25.167 7.382 21.658 1.00 61.47 102 PRO A N 1
ATOM 749 C CA . PRO A 1 102 ? -26.151 7.437 22.730 1.00 61.47 102 PRO A CA 1
ATOM 750 C C . PRO A 1 102 ? -27.562 7.438 22.122 1.00 61.47 102 PRO A C 1
ATOM 752 O O . PRO A 1 102 ? -27.841 8.214 21.207 1.00 61.47 102 PRO A O 1
ATOM 755 N N . THR A 1 103 ? -28.411 6.534 22.615 1.00 65.00 103 THR A N 1
ATOM 756 C CA . THR A 1 103 ? -29.863 6.488 22.365 1.00 65.00 103 THR A CA 1
ATOM 757 C C . THR A 1 103 ? -30.583 7.662 23.002 1.00 65.00 103 THR A C 1
ATOM 759 O O . THR A 1 103 ? -30.220 7.972 24.162 1.00 65.00 103 THR A O 1
#

Secondary structure (DSSP, 8-state):
---S--HHHHHHHHHHHHHHHHHHHHHHHHHHHHHTT--HHHHHHHHHHHHHHHHHHHHHHHHTTS-HHHHHHHHHHHHHHHHHHHHHHHHHHHHHHHTT---